Protein AF-A0A7V5K8A8-F1 (afdb_monomer_lite)

pLDDT: mean 80.04, std 12.39, range [48.81, 95.0]

Secondary structure (DSSP, 8-state):
---SSHHHHHHHHHHHHHHHH------PPPPTTTTTPPPPSSEEEEEEEEEEEEEEE-S-SB-TTSPBPPS--EEEEEEEEEEEE---TTPPPPPHHHHHS---SSHHHHHHHHHHHT-

Radius of gyration: 29.98 Å; chains: 1; bounding box: 49×56×92 Å

Foldseek 3Di:
DDDPPPVVVVVVVVVVCVVPVPPPPPDDDQDPPPGPDDDDPFDKDKDKDKDFDPVDFQDDQADPVGHGDDDDRTQIDIDIDIDGDDDDPPDDDDDVCCVVQVDDPDPVSSVRVVVVVVD

Sequence (119 aa):
MKNQGISIILIMPFLLIIIFGFQTNLKAQTPPLWGDLKPGNYAVGFKTIEKYDYSRTFRPQYGYFGEPIEGDNHRPIQICLWYPAKKSADASNLVLGEYIFPYPENADFYAYVTVLQQR

Structure (mmCIF, N/CA/C/O backbone):
data_AF-A0A7V5K8A8-F1
#
_entry.id   AF-A0A7V5K8A8-F1
#
loop_
_atom_site.group_PDB
_atom_site.id
_atom_site.type_symbol
_atom_site.label_atom_id
_atom_site.label_alt_id
_atom_site.label_comp_id
_atom_site.label_asym_id
_atom_site.label_entity_id
_atom_site.label_seq_id
_atom_site.pdbx_PDB_ins_code
_atom_site.Cartn_x
_atom_site.Cartn_y
_atom_site.Cartn_z
_atom_site.occupancy
_atom_site.B_iso_or_equiv
_atom_site.auth_seq_id
_atom_site.auth_comp_id
_atom_site.auth_asym_id
_atom_site.auth_atom_id
_atom_site.pdbx_PDB_model_num
ATOM 1 N N . MET A 1 1 ? -26.593 41.738 63.850 1.00 48.81 1 MET A N 1
ATOM 2 C CA . MET A 1 1 ? -26.608 41.687 62.369 1.00 48.81 1 MET A CA 1
ATOM 3 C C . MET A 1 1 ? -25.326 41.046 61.849 1.00 48.81 1 MET A C 1
ATOM 5 O O . MET A 1 1 ? -24.320 41.737 61.791 1.00 48.81 1 MET A O 1
ATOM 9 N N . LYS A 1 2 ? -25.349 39.765 61.458 1.00 50.59 2 LYS A N 1
ATOM 10 C CA . LYS A 1 2 ? -24.723 39.304 60.201 1.00 50.59 2 LYS A CA 1
ATOM 11 C C . LYS A 1 2 ? -25.012 37.820 59.972 1.00 50.59 2 LYS A C 1
ATOM 13 O O . LYS A 1 2 ? -24.476 36.954 60.653 1.00 50.59 2 LYS A O 1
ATOM 18 N N . ASN A 1 3 ? -25.883 37.573 58.998 1.00 55.22 3 ASN A N 1
ATOM 19 C CA . ASN A 1 3 ? -26.136 36.279 58.379 1.00 55.22 3 ASN A CA 1
ATOM 20 C C . ASN A 1 3 ? -24.836 35.714 57.794 1.00 55.22 3 ASN A C 1
ATOM 22 O O . ASN A 1 3 ? -24.394 36.173 56.746 1.00 55.22 3 ASN A O 1
ATOM 26 N N . GLN A 1 4 ? -24.250 34.710 58.446 1.00 60.97 4 GLN A N 1
ATOM 27 C CA . GLN A 1 4 ? -23.169 33.892 57.873 1.00 60.97 4 GLN A CA 1
ATOM 28 C C . GLN A 1 4 ? -23.697 32.563 57.284 1.00 60.97 4 GLN A C 1
ATOM 30 O O . GLN A 1 4 ? -22.941 31.808 56.688 1.00 60.97 4 GLN A O 1
ATOM 35 N N . GLY A 1 5 ? -25.003 32.281 57.403 1.00 54.22 5 GLY A N 1
ATOM 36 C CA . GLY A 1 5 ? -25.629 31.044 56.905 1.00 54.22 5 GLY A CA 1
ATOM 37 C C . GLY A 1 5 ? -26.200 31.108 55.481 1.00 54.22 5 GLY A C 1
ATOM 38 O O . GLY A 1 5 ? -26.583 30.078 54.941 1.00 54.22 5 GLY A O 1
ATOM 39 N N . ILE A 1 6 ? -26.265 32.293 54.857 1.00 54.28 6 ILE A N 1
ATOM 40 C CA . ILE A 1 6 ? -26.933 32.471 53.551 1.00 54.28 6 ILE A CA 1
ATOM 41 C C . ILE A 1 6 ? -25.983 32.214 52.365 1.00 54.28 6 ILE A C 1
ATOM 43 O O . ILE A 1 6 ? -26.441 31.784 51.311 1.00 54.28 6 ILE A O 1
ATOM 47 N N . SER A 1 7 ? -24.661 32.372 52.524 1.00 55.69 7 SER A N 1
ATOM 48 C CA . SER A 1 7 ? -23.725 32.192 51.400 1.00 55.69 7 SER A CA 1
ATOM 49 C C . SER A 1 7 ? -23.569 30.736 50.952 1.00 55.69 7 SER A C 1
ATOM 51 O O . SER A 1 7 ? -23.613 30.471 49.759 1.00 55.69 7 SER A O 1
ATOM 53 N N . ILE A 1 8 ? -23.434 29.763 51.858 1.00 56.25 8 ILE A N 1
ATOM 54 C CA . ILE A 1 8 ? -23.164 28.363 51.458 1.00 56.25 8 ILE A CA 1
ATOM 55 C C . ILE A 1 8 ? -24.377 27.722 50.761 1.00 56.25 8 ILE A C 1
ATOM 57 O O . ILE A 1 8 ? -24.212 26.995 49.782 1.00 56.25 8 ILE A O 1
ATOM 61 N N . ILE A 1 9 ? -25.593 28.047 51.212 1.00 59.41 9 ILE A N 1
ATOM 62 C CA . ILE A 1 9 ? -26.845 27.495 50.673 1.00 59.41 9 ILE A CA 1
ATOM 63 C C . ILE A 1 9 ? -27.165 28.068 49.280 1.00 59.41 9 ILE A C 1
ATOM 65 O O . ILE A 1 9 ? -27.774 27.372 48.474 1.00 59.41 9 ILE A O 1
ATOM 69 N N . LEU A 1 10 ? -26.710 29.287 48.954 1.00 58.47 10 LEU A N 1
ATOM 70 C CA . LEU A 1 10 ? -26.866 29.867 47.611 1.00 58.47 10 LEU A CA 1
ATOM 71 C C . LEU A 1 10 ? -25.789 29.393 46.618 1.00 58.47 10 LEU A C 1
ATOM 73 O O . LEU A 1 10 ? -26.055 29.310 45.421 1.00 58.47 10 LEU A O 1
ATOM 77 N N . ILE A 1 11 ? -24.581 29.074 47.100 1.00 62.69 11 ILE A N 1
ATOM 78 C CA . ILE A 1 11 ? -23.449 28.658 46.252 1.00 62.69 11 ILE A CA 1
ATOM 79 C C . ILE A 1 11 ? -23.564 27.176 45.851 1.00 62.69 11 ILE A C 1
ATOM 81 O O . ILE A 1 11 ? -23.276 26.825 44.707 1.00 62.69 11 ILE A O 1
ATOM 85 N N . MET A 1 12 ? -24.034 26.307 46.755 1.00 63.94 12 MET A N 1
ATOM 86 C CA . MET A 1 12 ? -24.227 24.865 46.510 1.00 63.94 12 MET A CA 1
ATOM 87 C C . MET A 1 12 ? -25.077 24.520 45.269 1.00 63.94 12 MET A C 1
ATOM 89 O O . MET A 1 12 ? -24.623 23.695 44.473 1.00 63.94 12 MET A O 1
ATOM 93 N N . PRO A 1 13 ? -26.264 25.118 45.040 1.00 66.62 13 PRO A N 1
ATOM 94 C CA . PRO A 1 13 ? -27.068 24.805 43.860 1.00 66.62 13 PRO A CA 1
ATOM 95 C C . PRO A 1 13 ? -26.417 25.307 42.565 1.00 66.62 13 PRO A C 1
ATOM 97 O O . PRO A 1 13 ? -26.525 24.643 41.539 1.00 66.62 13 PRO A O 1
ATOM 100 N N . PHE A 1 14 ? -25.678 26.422 42.606 1.00 64.81 14 PHE A N 1
ATOM 101 C CA . PHE A 1 14 ? -24.946 26.934 41.442 1.00 64.81 14 PHE A CA 1
ATOM 102 C C . PHE A 1 14 ? -23.796 25.995 41.042 1.00 64.81 14 PHE A C 1
ATOM 104 O O . PHE A 1 14 ? -23.593 25.711 39.864 1.00 64.81 14 PHE A O 1
ATOM 111 N N . LEU A 1 15 ? -23.099 25.434 42.035 1.00 66.81 15 LEU A N 1
ATOM 112 C CA . LEU A 1 15 ? -22.044 24.436 41.839 1.00 66.81 15 LEU A CA 1
ATOM 113 C C . LEU A 1 15 ? -22.603 23.111 41.291 1.00 66.81 15 LEU A C 1
ATOM 115 O O . LEU A 1 15 ? -22.014 22.519 40.389 1.00 66.81 15 LEU A O 1
ATOM 119 N N . LEU A 1 16 ? -23.777 22.685 41.766 1.00 65.94 16 LEU A N 1
ATOM 120 C CA . LEU A 1 16 ? -24.489 21.510 41.249 1.00 65.94 16 LEU A CA 1
ATOM 121 C C . LEU A 1 16 ? -24.944 21.684 39.792 1.00 65.94 16 LEU A C 1
ATOM 123 O O . LEU A 1 16 ? -24.817 20.745 39.011 1.00 65.94 16 LEU A O 1
ATOM 127 N N . ILE A 1 17 ? -25.408 22.875 39.402 1.00 70.44 17 ILE A N 1
ATOM 128 C CA . ILE A 1 17 ? -25.805 23.187 38.016 1.00 70.44 17 ILE A CA 1
ATOM 129 C C . ILE A 1 17 ? -24.597 23.192 37.072 1.00 70.44 17 ILE A C 1
ATOM 131 O O . ILE A 1 17 ? -24.720 22.747 35.937 1.00 70.44 17 ILE A O 1
ATOM 135 N N . ILE A 1 18 ? -23.417 23.625 37.524 1.00 68.94 18 ILE A N 1
ATOM 136 C CA . ILE A 1 18 ? -22.190 23.554 36.713 1.00 68.94 18 ILE A CA 1
ATOM 137 C C . ILE A 1 18 ? -21.751 22.094 36.510 1.00 68.94 18 ILE A C 1
ATOM 139 O O . ILE A 1 18 ? -21.348 21.725 35.409 1.00 68.94 18 ILE A O 1
ATOM 143 N N . ILE A 1 19 ? -21.881 21.249 37.539 1.00 67.62 19 ILE A N 1
ATOM 144 C CA . ILE A 1 19 ? -21.510 19.825 37.469 1.00 67.62 19 ILE A CA 1
ATOM 145 C C . ILE A 1 19 ? -22.516 19.019 36.626 1.00 67.62 19 ILE A C 1
ATOM 147 O O . ILE A 1 19 ? -22.108 18.157 35.851 1.00 67.62 19 ILE A O 1
ATOM 151 N N . PHE A 1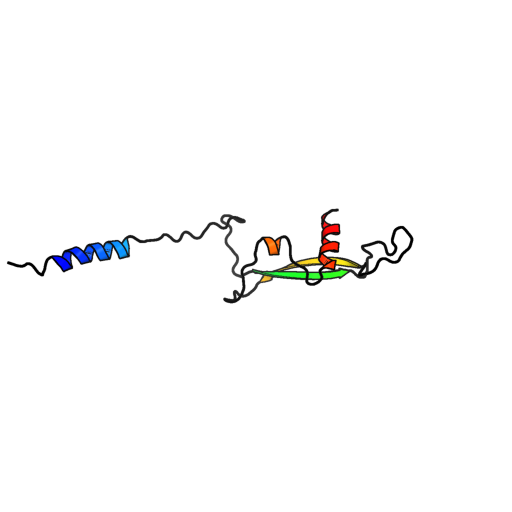 20 ? -23.820 19.296 36.736 1.00 64.19 20 PHE A N 1
ATOM 152 C CA . PHE A 1 20 ? -24.860 18.576 35.984 1.00 64.19 20 PHE A CA 1
ATOM 153 C C . PHE A 1 20 ? -25.188 19.182 34.611 1.00 64.19 20 PHE A C 1
ATOM 155 O O . PHE A 1 20 ? -25.713 18.475 33.754 1.00 64.19 20 PHE A O 1
ATOM 162 N N . GLY A 1 21 ? -24.895 20.464 34.379 1.00 60.12 21 GLY A N 1
ATOM 163 C CA . GLY A 1 21 ? -25.238 21.180 33.144 1.00 60.12 21 GLY A CA 1
ATOM 164 C C . GLY A 1 21 ? -24.345 20.847 31.947 1.00 60.12 21 GLY A C 1
ATOM 165 O O . GLY A 1 21 ? -24.741 21.075 30.807 1.00 60.12 21 GLY A O 1
ATOM 166 N N . PHE A 1 22 ? -23.173 20.252 32.179 1.00 58.62 22 PHE A N 1
ATOM 167 C CA . PHE A 1 22 ? -22.256 19.797 31.132 1.00 58.62 22 PHE A CA 1
ATOM 168 C C . PHE A 1 22 ? -22.415 18.296 30.851 1.00 58.62 22 PHE A C 1
ATOM 170 O O . PHE A 1 22 ? -21.460 17.525 30.905 1.00 58.62 22 PHE A O 1
ATOM 177 N N . GLN A 1 23 ? -23.628 17.857 30.511 1.00 60.78 23 GLN A N 1
ATOM 178 C CA . GLN A 1 23 ? -23.812 16.558 29.855 1.00 60.78 23 GLN A CA 1
ATOM 179 C C . GLN A 1 23 ? -23.419 16.714 28.379 1.00 60.78 23 GLN A C 1
ATOM 181 O O . GLN A 1 23 ? -24.256 16.980 27.512 1.00 60.78 23 GLN A O 1
ATOM 186 N N . THR A 1 24 ? -22.125 16.602 28.073 1.00 63.53 24 THR A N 1
ATOM 187 C CA . THR A 1 24 ? -21.678 16.489 26.684 1.00 63.53 24 THR A CA 1
ATOM 188 C C . THR A 1 24 ? -22.144 15.135 26.158 1.00 63.53 24 THR A C 1
ATOM 190 O O . THR A 1 24 ? -21.642 14.079 26.531 1.00 63.53 24 THR A O 1
ATOM 193 N N . ASN A 1 25 ? -23.150 15.147 25.284 1.00 60.78 25 ASN A N 1
ATOM 194 C CA . ASN A 1 25 ? -23.470 13.965 24.500 1.00 60.78 25 ASN A CA 1
ATOM 195 C C . ASN A 1 25 ? -22.276 13.716 23.572 1.00 60.78 25 ASN A C 1
ATOM 197 O O . ASN A 1 25 ? -22.166 14.351 22.522 1.00 60.78 25 ASN A O 1
ATOM 201 N N . LEU A 1 26 ? -21.370 12.815 23.962 1.00 61.03 26 LEU A N 1
ATOM 202 C CA . LEU A 1 26 ? -20.375 12.254 23.056 1.00 61.03 26 LEU A CA 1
ATOM 203 C C . LEU A 1 26 ? -21.121 11.443 21.992 1.00 61.03 26 LEU A C 1
ATOM 205 O O . LEU A 1 26 ? -21.295 10.231 22.110 1.00 61.03 26 LEU A O 1
ATOM 209 N N . LYS A 1 27 ? -21.599 12.112 20.941 1.00 60.59 27 LYS A N 1
ATOM 210 C CA . LYS A 1 27 ? -21.985 11.408 19.725 1.00 60.59 27 LYS A CA 1
ATOM 211 C C . LYS A 1 27 ? -20.704 10.898 19.081 1.00 60.59 27 LYS A C 1
ATOM 213 O O . LYS A 1 27 ? -19.862 11.688 18.659 1.00 60.59 27 LYS A O 1
ATOM 218 N N . ALA A 1 28 ? -20.558 9.576 19.031 1.00 64.00 28 ALA A N 1
ATOM 219 C CA . ALA A 1 28 ? -19.576 8.944 18.166 1.00 64.00 28 ALA A CA 1
ATOM 220 C C . ALA A 1 28 ? -19.762 9.505 16.748 1.00 64.00 28 ALA A C 1
ATOM 222 O O . ALA A 1 28 ? -20.884 9.540 16.240 1.00 64.00 28 ALA A O 1
ATOM 223 N N . GLN A 1 29 ? -18.687 10.015 16.147 1.00 66.69 29 GLN A N 1
ATOM 224 C CA . GLN A 1 29 ? -18.740 10.555 14.792 1.00 66.69 29 GLN A CA 1
ATOM 225 C C . GLN A 1 29 ? -19.157 9.437 13.838 1.00 66.69 29 GLN A C 1
ATOM 227 O O . GLN A 1 29 ? -18.538 8.371 13.840 1.00 66.69 29 GLN A O 1
ATOM 232 N N . THR A 1 30 ? -20.191 9.676 13.028 1.00 68.12 30 THR A N 1
ATOM 233 C CA . THR A 1 30 ? -20.512 8.788 11.911 1.00 68.12 30 THR A CA 1
ATOM 234 C C . THR A 1 30 ? -19.303 8.787 10.988 1.00 68.12 30 THR A C 1
ATOM 236 O O . THR A 1 30 ? -18.908 9.857 10.511 1.00 68.12 30 THR A O 1
ATOM 239 N N . PRO A 1 31 ? -18.651 7.639 10.776 1.00 70.94 31 PRO A N 1
ATOM 240 C CA . PRO A 1 31 ? -17.416 7.657 10.035 1.00 70.94 31 PRO A CA 1
ATOM 241 C C . PRO A 1 31 ? -17.695 7.986 8.557 1.00 70.94 31 PRO A C 1
ATOM 243 O O . PRO A 1 31 ? -18.563 7.367 7.935 1.00 70.94 31 PRO A O 1
ATOM 246 N N . PRO A 1 32 ? -16.959 8.947 7.971 1.00 75.12 32 PRO A N 1
ATOM 247 C CA . PRO A 1 32 ? -17.350 9.602 6.721 1.00 75.12 32 PRO A CA 1
ATOM 248 C C . PRO A 1 32 ? -17.346 8.674 5.500 1.00 75.12 32 PRO A C 1
ATOM 250 O O . PRO A 1 32 ? -18.006 8.972 4.512 1.00 75.12 32 PRO A O 1
ATOM 253 N N . LEU A 1 33 ? -16.612 7.556 5.556 1.00 78.75 33 LEU A N 1
ATOM 254 C CA . LEU A 1 33 ? -16.399 6.673 4.405 1.00 78.75 33 LEU A CA 1
ATOM 255 C C . LEU A 1 33 ? -17.431 5.542 4.267 1.00 78.75 33 LEU A C 1
ATOM 257 O O . LEU A 1 33 ? -17.594 4.992 3.184 1.00 78.75 33 LEU A O 1
ATOM 261 N N . TRP A 1 34 ? -18.079 5.149 5.364 1.00 82.31 34 TRP A N 1
ATOM 262 C CA . TRP A 1 34 ? -18.835 3.888 5.451 1.00 82.31 34 TRP A CA 1
ATOM 263 C C . TRP A 1 34 ? -20.159 3.995 6.226 1.00 82.31 34 TRP A C 1
ATOM 265 O O . TRP A 1 34 ? -20.825 2.986 6.451 1.00 82.31 34 TRP A O 1
ATOM 275 N N . GLY A 1 35 ? -20.591 5.215 6.570 1.00 84.88 35 GLY A N 1
ATOM 276 C CA . GLY A 1 35 ? -21.935 5.484 7.090 1.00 84.88 35 GLY A CA 1
ATOM 277 C C . GLY A 1 35 ? -22.251 4.704 8.367 1.00 84.88 35 GLY A C 1
ATOM 278 O O . GLY A 1 35 ? -21.479 4.738 9.324 1.00 84.88 35 GLY A O 1
ATOM 279 N N . ASP A 1 36 ? -23.376 3.987 8.363 1.00 87.88 36 ASP A N 1
ATOM 280 C CA . ASP A 1 36 ? -23.879 3.220 9.513 1.00 87.88 36 ASP A CA 1
ATOM 281 C C . ASP A 1 36 ? -23.303 1.795 9.612 1.00 87.88 36 ASP A C 1
ATOM 283 O O . ASP A 1 36 ? -23.757 0.983 10.429 1.00 87.88 36 ASP A O 1
ATOM 287 N N . LEU A 1 37 ? -22.312 1.453 8.779 1.00 86.88 37 LEU A N 1
ATOM 288 C CA . LEU A 1 37 ? -21.657 0.152 8.853 1.00 86.88 37 LEU A CA 1
ATOM 289 C C . LEU A 1 37 ? -20.970 -0.024 10.211 1.00 86.88 37 LEU A C 1
ATOM 291 O O . LEU A 1 37 ? -20.189 0.811 10.669 1.00 86.88 37 LEU A O 1
ATOM 295 N N . LYS A 1 38 ? -21.252 -1.159 10.855 1.00 86.50 38 LYS A N 1
ATOM 296 C CA . LYS A 1 38 ? -20.623 -1.528 12.124 1.00 86.50 38 LYS A CA 1
ATOM 297 C C . LYS A 1 38 ? -19.245 -2.136 11.846 1.00 86.50 38 LYS A C 1
ATOM 299 O O . LYS A 1 38 ? -19.166 -3.070 11.045 1.00 86.50 38 LYS A O 1
ATOM 304 N N . PRO A 1 39 ? -18.170 -1.659 12.496 1.00 86.00 39 PRO A N 1
ATOM 305 C CA . PRO A 1 39 ? -16.855 -2.265 12.343 1.00 86.00 39 PRO A CA 1
ATOM 306 C C . PRO A 1 39 ? -16.860 -3.701 12.878 1.00 86.00 39 PRO A C 1
ATOM 308 O O . PRO A 1 39 ? -17.579 -4.025 13.825 1.00 86.00 39 PRO A O 1
ATOM 311 N N . GLY A 1 40 ? -16.041 -4.560 12.271 1.00 88.38 40 GLY A N 1
ATOM 312 C CA . GLY A 1 40 ? -15.839 -5.927 12.745 1.00 88.38 40 GLY A CA 1
ATOM 313 C C . GLY A 1 40 ? -15.098 -5.994 14.086 1.00 88.38 40 GLY A C 1
ATOM 314 O O . GLY A 1 40 ? -14.577 -5.002 14.591 1.00 88.38 40 GLY A O 1
ATOM 315 N N . ASN A 1 41 ? -15.006 -7.203 14.645 1.00 90.75 41 ASN A N 1
ATOM 316 C CA . ASN A 1 41 ? -14.424 -7.440 15.976 1.00 90.75 41 ASN A CA 1
ATOM 317 C C . ASN A 1 41 ? -12.899 -7.251 16.046 1.00 90.75 41 ASN A C 1
ATOM 319 O O . ASN A 1 41 ? -12.342 -7.161 17.139 1.00 90.75 41 ASN A O 1
ATOM 323 N N . TYR A 1 42 ? -12.215 -7.223 14.902 1.00 90.75 42 TYR A N 1
ATOM 324 C CA . TYR A 1 42 ? -10.764 -7.094 14.827 1.00 90.75 42 TYR A CA 1
ATOM 325 C C . TYR A 1 42 ? -10.379 -5.702 14.342 1.00 90.75 42 TYR A C 1
ATOM 327 O O . TYR A 1 42 ? -10.968 -5.180 13.396 1.00 90.75 42 TYR A O 1
ATOM 335 N N . ALA A 1 43 ? -9.347 -5.122 14.955 1.00 90.50 43 ALA A N 1
ATOM 336 C CA . ALA A 1 43 ? -8.674 -3.987 14.344 1.00 90.50 43 ALA A CA 1
ATOM 337 C C . ALA A 1 43 ? -7.930 -4.447 13.083 1.00 90.50 43 ALA A C 1
ATOM 339 O O . ALA A 1 43 ? -7.553 -5.615 12.961 1.00 90.50 43 ALA A O 1
ATOM 340 N N . VAL A 1 44 ? -7.738 -3.528 12.141 1.00 91.62 44 VAL A N 1
ATOM 341 C CA . VAL A 1 44 ? -7.140 -3.820 10.838 1.00 91.62 44 VAL A CA 1
ATOM 342 C C . VAL A 1 44 ? -5.777 -3.151 10.763 1.00 91.62 44 VAL A C 1
ATOM 344 O O . VAL A 1 44 ? -5.671 -1.936 10.916 1.00 91.62 44 VAL A O 1
ATOM 347 N N . GLY A 1 45 ? -4.744 -3.956 10.542 1.00 92.44 45 GLY A N 1
ATOM 348 C CA . GLY A 1 45 ? -3.425 -3.490 10.144 1.00 92.44 45 GLY A CA 1
ATOM 349 C C . GLY A 1 45 ? -3.348 -3.361 8.628 1.00 92.44 45 GLY A C 1
ATOM 350 O O . GLY A 1 45 ? -4.038 -4.074 7.896 1.00 92.44 45 GLY A O 1
ATOM 351 N N . PHE A 1 46 ? -2.486 -2.464 8.165 1.00 91.81 46 PHE A N 1
ATOM 352 C CA . PHE A 1 46 ? -2.191 -2.264 6.754 1.00 91.81 46 PHE A CA 1
ATOM 353 C C . PHE A 1 46 ? -0.687 -2.393 6.533 1.00 91.81 46 PHE A C 1
ATOM 355 O O . PHE A 1 46 ? 0.102 -1.907 7.343 1.00 91.81 46 PHE A O 1
ATOM 362 N N . LYS A 1 47 ? -0.289 -3.070 5.458 1.00 90.62 47 LYS A N 1
ATOM 363 C CA . LYS A 1 47 ? 1.092 -3.055 4.971 1.00 90.62 47 LYS A CA 1
ATOM 364 C C . LYS A 1 47 ? 1.121 -3.162 3.458 1.00 90.62 47 LYS A C 1
ATOM 366 O O . LYS A 1 47 ? 0.283 -3.841 2.864 1.00 90.62 47 LYS A O 1
ATOM 371 N N . THR A 1 48 ? 2.134 -2.566 2.855 1.00 91.94 48 THR A N 1
ATOM 372 C CA . THR A 1 48 ? 2.486 -2.800 1.461 1.00 91.94 48 THR A CA 1
ATOM 373 C C . THR A 1 48 ? 3.635 -3.794 1.363 1.00 91.94 48 THR A C 1
ATOM 375 O O . THR A 1 48 ? 4.455 -3.925 2.271 1.00 91.94 48 THR A O 1
ATOM 378 N N . ILE A 1 49 ? 3.636 -4.585 0.293 1.00 92.38 49 ILE A N 1
ATOM 379 C CA . ILE A 1 49 ? 4.716 -5.514 -0.036 1.00 92.38 49 ILE A CA 1
ATOM 380 C C . ILE A 1 49 ? 5.094 -5.281 -1.489 1.00 92.38 49 ILE A C 1
ATOM 382 O O . ILE A 1 49 ? 4.235 -5.284 -2.372 1.00 92.38 49 ILE A O 1
ATOM 386 N N . GLU A 1 50 ? 6.389 -5.135 -1.715 1.00 92.06 50 GLU A N 1
ATOM 387 C CA . GLU A 1 50 ? 6.983 -4.991 -3.036 1.00 92.06 50 GLU A CA 1
ATOM 388 C C . GLU A 1 50 ? 7.540 -6.330 -3.484 1.00 92.06 50 GLU A C 1
ATOM 390 O O . GLU A 1 50 ? 8.286 -7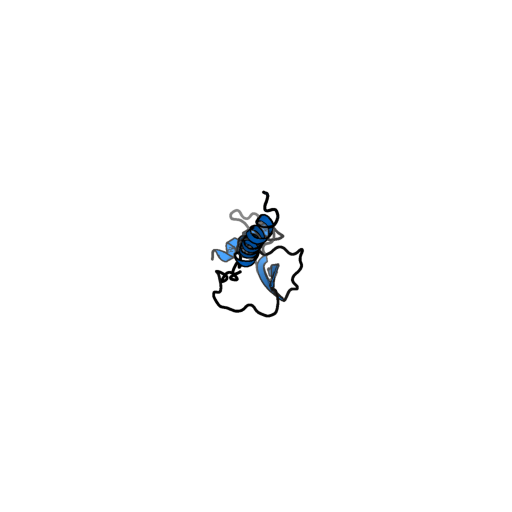.002 -2.759 1.00 92.06 50 GLU A O 1
ATOM 395 N N . LYS A 1 51 ? 7.143 -6.751 -4.680 1.00 92.69 51 LYS A N 1
ATOM 396 C CA . LYS A 1 51 ? 7.668 -7.948 -5.327 1.00 92.69 51 LYS A CA 1
ATOM 397 C C . LYS A 1 51 ? 7.937 -7.681 -6.791 1.00 92.69 51 LYS A C 1
ATOM 399 O O . LYS A 1 51 ? 7.326 -6.809 -7.401 1.00 92.69 51 LYS A O 1
ATOM 404 N N . TYR A 1 52 ? 8.819 -8.497 -7.342 1.00 92.00 52 TYR A N 1
ATOM 405 C CA . TYR A 1 52 ? 9.075 -8.565 -8.765 1.00 92.00 52 TYR A CA 1
ATOM 406 C C . TYR A 1 52 ? 8.663 -9.939 -9.271 1.00 92.00 52 TYR A C 1
ATOM 408 O O . TYR A 1 52 ? 8.943 -10.964 -8.644 1.00 92.00 52 TYR A O 1
ATOM 416 N N . ASP A 1 53 ? 7.975 -9.951 -10.402 1.00 93.25 53 ASP A N 1
ATOM 417 C CA . ASP A 1 53 ? 7.772 -11.159 -11.180 1.00 93.25 53 ASP A CA 1
ATOM 418 C C . ASP A 1 53 ? 8.912 -11.301 -12.184 1.00 93.25 53 ASP A C 1
ATOM 420 O O . ASP A 1 53 ? 8.913 -10.690 -13.256 1.00 93.25 53 ASP A O 1
ATOM 424 N N . TYR A 1 54 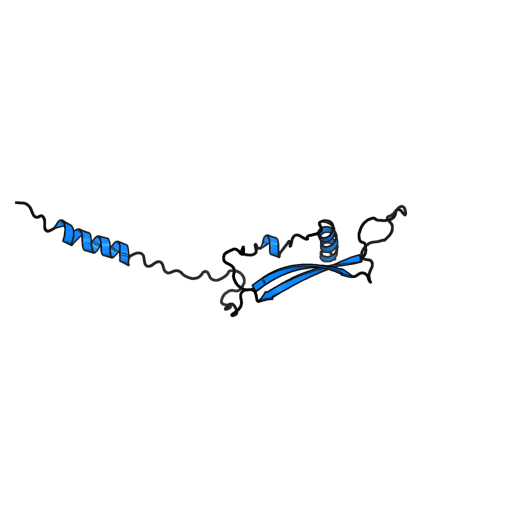? 9.872 -12.142 -11.808 1.00 91.94 54 TYR A N 1
ATOM 425 C CA . TYR A 1 54 ? 11.083 -12.401 -12.576 1.00 91.94 54 TYR A CA 1
ATOM 426 C C . TYR A 1 54 ? 10.841 -13.153 -13.892 1.00 91.94 54 TYR A C 1
ATOM 428 O O . TYR A 1 54 ? 11.743 -13.246 -14.717 1.00 91.94 54 TYR A O 1
ATOM 436 N N . SER A 1 55 ? 9.634 -13.678 -14.127 1.00 92.88 55 SER A N 1
ATOM 437 C CA . SER A 1 55 ? 9.311 -14.372 -15.382 1.00 92.88 55 SER A CA 1
ATOM 438 C C . SER A 1 55 ? 8.971 -13.423 -16.535 1.00 92.88 55 SER A C 1
ATOM 440 O O . SER A 1 55 ? 8.878 -13.860 -17.683 1.00 92.88 55 SER A O 1
ATOM 442 N N . ARG A 1 56 ? 8.759 -12.128 -16.253 1.00 89.06 56 ARG A N 1
ATOM 443 C CA . ARG A 1 56 ? 8.296 -11.148 -17.242 1.00 89.06 56 ARG A CA 1
ATOM 444 C C . ARG A 1 56 ? 9.133 -9.883 -17.228 1.00 89.06 56 ARG A C 1
ATOM 446 O O . ARG A 1 56 ? 9.255 -9.210 -16.208 1.00 89.06 56 ARG A O 1
ATOM 453 N N . THR A 1 57 ? 9.578 -9.498 -18.414 1.00 87.75 57 THR A N 1
ATOM 454 C CA . THR A 1 57 ? 10.158 -8.185 -18.671 1.00 87.75 57 THR A CA 1
ATOM 455 C C . THR A 1 57 ? 9.058 -7.119 -18.709 1.00 87.75 57 THR A C 1
ATOM 457 O O . THR A 1 57 ? 8.006 -7.305 -19.325 1.00 87.75 57 THR A O 1
ATOM 460 N N . PHE A 1 58 ? 9.287 -5.994 -18.039 1.00 87.06 58 PHE A N 1
ATOM 461 C CA . PHE A 1 58 ? 8.357 -4.871 -17.926 1.00 87.06 58 PHE A CA 1
ATOM 462 C C . PHE A 1 58 ? 8.759 -3.664 -18.773 1.00 87.06 58 PHE A C 1
ATOM 464 O O . PHE A 1 58 ? 7.888 -2.997 -19.337 1.00 87.06 58 PHE A O 1
ATOM 471 N N . ARG A 1 59 ? 10.066 -3.412 -18.895 1.00 85.75 59 ARG A N 1
ATOM 472 C CA . ARG A 1 59 ? 10.645 -2.329 -19.702 1.00 85.75 59 ARG A CA 1
ATOM 473 C C . ARG A 1 59 ? 11.544 -2.902 -20.801 1.00 85.75 59 ARG A C 1
ATOM 475 O O . ARG A 1 59 ? 12.098 -3.980 -20.604 1.00 85.75 59 ARG A O 1
ATOM 482 N N . PRO A 1 60 ? 11.718 -2.207 -21.938 1.00 84.62 60 PRO A N 1
ATOM 483 C CA . PRO A 1 60 ? 12.706 -2.596 -22.940 1.00 84.62 60 PRO A CA 1
ATOM 484 C C . PRO A 1 60 ? 14.093 -2.801 -22.315 1.00 84.62 60 PRO A C 1
ATOM 486 O O . PRO A 1 60 ? 14.463 -2.100 -21.377 1.00 84.62 60 PRO A O 1
ATOM 489 N N . GLN A 1 61 ? 14.856 -3.764 -22.835 1.00 85.19 61 GLN A N 1
ATOM 490 C CA . GLN A 1 61 ? 16.227 -4.029 -22.381 1.00 85.19 61 GLN A CA 1
ATOM 491 C C . GLN A 1 61 ? 17.231 -3.010 -22.940 1.00 85.19 61 GLN A C 1
ATOM 493 O O . GLN A 1 61 ? 18.279 -2.782 -22.341 1.00 85.19 61 GLN A O 1
ATOM 498 N N . TYR A 1 62 ? 16.891 -2.388 -24.069 1.00 89.62 62 TYR A N 1
ATOM 499 C CA . TYR A 1 62 ? 17.719 -1.412 -24.762 1.00 89.62 62 TYR A CA 1
ATOM 500 C C . TYR A 1 62 ? 16.927 -0.133 -25.027 1.00 89.62 62 TYR A C 1
ATOM 502 O O . TYR A 1 62 ? 15.720 -0.182 -25.286 1.00 89.62 62 TYR A O 1
ATOM 510 N N . GLY A 1 63 ? 17.618 0.999 -24.945 1.00 86.38 63 GLY A N 1
ATOM 511 C CA . GLY A 1 63 ? 17.113 2.310 -25.313 1.00 86.38 63 GLY A CA 1
ATOM 512 C C . GLY A 1 63 ? 17.063 2.507 -26.826 1.00 86.38 63 GLY A C 1
ATOM 513 O O . GLY A 1 63 ? 17.349 1.603 -27.615 1.00 86.38 63 GLY A O 1
ATOM 514 N N . TYR A 1 64 ? 16.673 3.710 -27.240 1.00 88.31 64 TYR A N 1
ATOM 515 C CA . TYR A 1 64 ? 16.447 4.021 -28.651 1.00 88.31 64 TYR A CA 1
ATOM 516 C C . TYR A 1 64 ? 17.731 3.930 -29.492 1.00 88.31 64 TYR A C 1
ATOM 518 O O . TYR A 1 64 ? 17.661 3.508 -30.646 1.00 88.31 64 TYR A O 1
ATOM 526 N N . PHE A 1 65 ? 18.895 4.273 -28.926 1.00 93.69 65 PHE A N 1
ATOM 527 C CA . PHE A 1 65 ? 20.182 4.189 -29.629 1.00 93.69 65 PHE A CA 1
ATOM 528 C C . PHE A 1 65 ? 20.925 2.861 -29.379 1.00 93.69 65 PHE A C 1
ATOM 530 O O . PHE A 1 65 ? 22.067 2.705 -29.810 1.00 93.69 65 PHE A O 1
ATOM 537 N N . GLY A 1 66 ? 20.266 1.874 -28.755 1.00 91.56 66 GLY A N 1
ATOM 538 C CA . GLY A 1 66 ? 20.815 0.536 -28.509 1.00 91.56 66 GLY A CA 1
ATOM 539 C C . GLY A 1 66 ? 21.620 0.393 -27.213 1.00 91.56 66 GLY A C 1
ATOM 540 O O . GLY A 1 66 ? 22.166 -0.677 -26.949 1.00 91.56 66 GLY A O 1
ATOM 541 N N . GLU A 1 67 ? 21.690 1.431 -26.387 1.00 92.62 67 GLU A N 1
ATOM 542 C CA . GLU A 1 67 ? 22.281 1.390 -25.050 1.00 92.62 67 GLU A CA 1
ATOM 543 C C . GLU A 1 67 ? 21.471 0.483 -24.103 1.00 92.62 67 GLU A C 1
ATOM 545 O O . GLU A 1 67 ? 20.240 0.534 -24.124 1.00 92.62 67 GLU A O 1
ATOM 550 N N . PRO A 1 68 ? 22.108 -0.357 -23.265 1.00 88.88 68 PRO A N 1
ATOM 551 C CA . PRO A 1 68 ? 21.396 -1.115 -22.239 1.00 88.88 68 PRO A CA 1
ATOM 552 C C . PRO A 1 68 ? 20.692 -0.178 -21.252 1.00 88.88 68 PRO A C 1
ATOM 554 O O . PRO A 1 68 ? 21.288 0.785 -20.771 1.00 88.88 68 PRO A O 1
ATOM 557 N N . ILE A 1 69 ? 19.436 -0.473 -20.920 1.00 84.94 69 ILE A N 1
ATOM 558 C CA . ILE A 1 69 ? 18.719 0.240 -19.858 1.00 84.94 69 ILE A CA 1
ATOM 559 C C . ILE A 1 69 ? 19.102 -0.382 -18.513 1.00 84.94 69 ILE A C 1
ATOM 561 O O . ILE A 1 69 ? 18.912 -1.580 -18.305 1.00 84.94 69 ILE A O 1
ATOM 565 N N . GLU A 1 70 ? 19.625 0.436 -17.598 1.00 81.69 70 GLU A N 1
ATOM 566 C CA . GLU A 1 70 ? 20.004 -0.007 -16.255 1.00 81.69 70 GLU A CA 1
ATOM 567 C C . GLU A 1 70 ? 18.799 -0.156 -15.300 1.00 81.69 70 GLU A C 1
ATOM 569 O O . GLU A 1 70 ? 17.698 0.378 -15.508 1.00 81.69 70 GLU A O 1
ATOM 574 N N . GLY A 1 71 ? 19.032 -0.902 -14.217 1.00 79.25 71 GLY A N 1
ATOM 575 C CA . GLY A 1 71 ? 18.059 -1.178 -13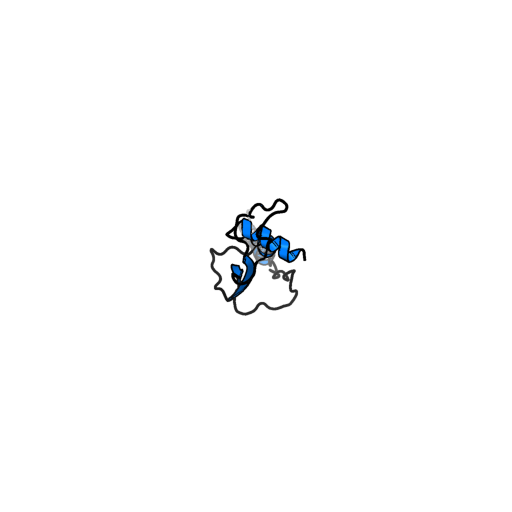.162 1.00 79.25 71 GLY A CA 1
ATOM 576 C C . GLY A 1 71 ? 17.236 -2.448 -13.389 1.00 79.25 71 GLY A C 1
ATOM 577 O O . GLY A 1 71 ? 17.370 -3.143 -14.395 1.00 79.25 71 GLY A O 1
ATOM 578 N N . ASP A 1 72 ? 16.369 -2.760 -12.424 1.00 81.38 72 ASP A N 1
ATOM 579 C CA . ASP A 1 72 ? 15.492 -3.926 -12.513 1.00 81.38 72 ASP A CA 1
ATOM 580 C C . ASP A 1 72 ? 14.475 -3.742 -13.660 1.00 81.38 72 ASP A C 1
ATOM 582 O O . ASP A 1 72 ? 13.785 -2.718 -13.761 1.00 81.38 72 ASP A O 1
ATOM 586 N N . ASN A 1 73 ? 14.424 -4.709 -14.575 1.00 86.12 73 ASN A N 1
ATOM 587 C CA . ASN A 1 73 ? 13.506 -4.725 -15.712 1.00 86.12 73 ASN A CA 1
ATOM 588 C C . ASN A 1 73 ? 12.373 -5.745 -15.537 1.00 86.12 73 ASN A C 1
ATOM 590 O O . ASN A 1 73 ? 11.547 -5.880 -16.445 1.00 86.12 73 ASN A O 1
ATOM 594 N N . HIS A 1 74 ? 12.321 -6.452 -14.409 1.00 90.56 74 HIS A N 1
ATOM 595 C CA . HIS A 1 74 ? 11.262 -7.400 -14.104 1.00 90.56 74 HIS A CA 1
ATOM 596 C C . HIS A 1 74 ? 9.981 -6.662 -13.713 1.00 90.56 74 HIS A C 1
ATOM 598 O O . HIS A 1 74 ? 9.988 -5.487 -13.332 1.00 90.56 74 HIS A O 1
ATOM 604 N N . ARG A 1 75 ? 8.837 -7.336 -13.833 1.00 91.00 75 ARG A N 1
ATOM 605 C CA . ARG A 1 75 ? 7.546 -6.684 -13.607 1.00 91.00 75 ARG A CA 1
ATOM 606 C C . ARG A 1 75 ? 7.299 -6.405 -12.124 1.00 91.00 75 ARG A C 1
ATOM 608 O O . ARG A 1 75 ? 7.207 -7.368 -11.362 1.00 91.00 75 ARG A O 1
ATOM 615 N N . PRO A 1 76 ? 7.129 -5.133 -11.712 1.00 91.81 76 PRO A N 1
ATOM 616 C CA . PRO A 1 76 ? 6.823 -4.813 -10.325 1.00 91.81 76 PRO A CA 1
ATOM 617 C C . PRO A 1 76 ? 5.393 -5.249 -9.984 1.00 91.81 76 PRO A C 1
ATOM 619 O O . PRO A 1 76 ? 4.477 -5.184 -10.812 1.00 91.81 76 PRO A O 1
ATOM 622 N N . ILE A 1 77 ? 5.200 -5.682 -8.745 1.00 91.31 77 ILE A N 1
ATOM 623 C CA . ILE A 1 77 ? 3.915 -6.069 -8.170 1.00 91.31 77 ILE A CA 1
ATOM 624 C C . ILE A 1 77 ? 3.825 -5.450 -6.782 1.00 91.31 77 ILE A C 1
ATOM 626 O O . ILE A 1 77 ? 4.547 -5.850 -5.867 1.00 91.31 77 ILE A O 1
ATOM 630 N N . GLN A 1 78 ? 2.927 -4.478 -6.630 1.00 91.38 78 GLN A N 1
ATOM 631 C CA . GLN A 1 78 ? 2.595 -3.908 -5.332 1.00 91.38 78 GLN A CA 1
ATOM 632 C C . GLN A 1 78 ? 1.419 -4.665 -4.730 1.00 91.38 78 GLN A C 1
ATOM 634 O O . GLN A 1 78 ? 0.363 -4.788 -5.351 1.00 91.38 78 GLN A O 1
ATOM 639 N N . ILE A 1 79 ? 1.599 -5.165 -3.513 1.00 92.25 79 ILE A N 1
ATOM 640 C CA . ILE A 1 79 ? 0.565 -5.888 -2.780 1.00 92.25 79 ILE A CA 1
ATOM 641 C C . ILE A 1 79 ? 0.163 -5.041 -1.580 1.00 92.25 79 ILE A C 1
ATOM 643 O O . ILE A 1 79 ? 0.963 -4.829 -0.671 1.00 92.25 79 ILE A O 1
ATOM 647 N N . CYS A 1 80 ? -1.087 -4.591 -1.562 1.00 93.19 80 CYS A N 1
ATOM 648 C CA . CYS A 1 80 ? -1.701 -3.953 -0.403 1.00 93.19 80 CYS A CA 1
ATOM 649 C C . CYS A 1 80 ? -2.378 -5.032 0.446 1.00 93.19 80 CYS A C 1
ATOM 651 O O . CYS A 1 80 ? -3.282 -5.721 -0.029 1.00 93.19 80 CYS A O 1
ATOM 653 N N . LEU A 1 81 ? -1.920 -5.214 1.685 1.00 94.44 81 LEU A N 1
ATOM 654 C CA . LEU A 1 81 ? -2.426 -6.243 2.588 1.00 94.44 81 LEU A CA 1
ATOM 655 C C . LEU A 1 81 ? -3.122 -5.609 3.791 1.00 94.44 81 LEU A C 1
ATOM 657 O O . LEU A 1 81 ? -2.492 -4.936 4.608 1.00 94.44 81 LEU A O 1
ATOM 661 N N . TRP A 1 82 ? -4.408 -5.918 3.930 1.00 94.62 82 TRP A N 1
ATOM 662 C CA . TRP A 1 82 ? -5.195 -5.666 5.132 1.00 94.62 82 TRP A CA 1
ATOM 663 C C . TRP A 1 82 ? -5.302 -6.960 5.927 1.00 94.62 82 TRP A C 1
ATOM 665 O O . TRP A 1 82 ? -5.679 -7.997 5.380 1.00 94.62 82 TRP A O 1
ATOM 675 N N . TYR A 1 83 ? -4.958 -6.918 7.210 1.00 94.81 83 TYR A N 1
ATOM 676 C CA . TYR A 1 83 ? -4.926 -8.113 8.052 1.00 94.81 83 TYR A CA 1
ATOM 677 C C . TYR A 1 83 ? -5.428 -7.809 9.470 1.00 94.81 83 TYR A C 1
ATOM 679 O O . TYR A 1 83 ? -5.282 -6.677 9.937 1.00 94.81 83 TYR A O 1
ATOM 687 N N . PRO A 1 84 ? -6.018 -8.790 10.183 1.00 95.00 84 PRO A N 1
ATOM 688 C CA . PRO A 1 84 ? -6.363 -8.625 11.590 1.00 95.00 84 PRO A CA 1
ATOM 689 C C . PRO A 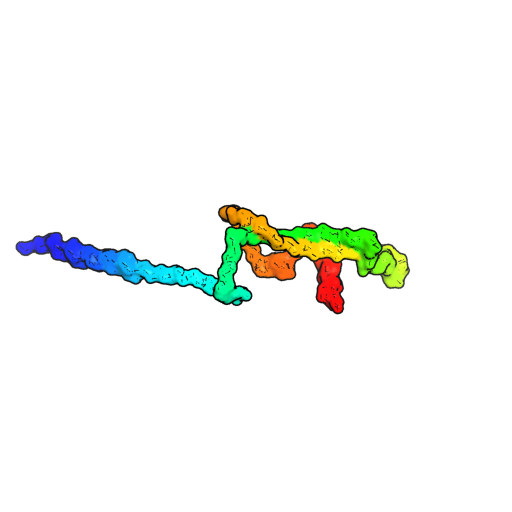1 84 ? -5.121 -8.275 12.411 1.00 95.00 84 PRO A C 1
ATOM 691 O O . PRO A 1 84 ? -4.129 -9.004 12.399 1.00 95.00 84 PRO A O 1
ATOM 694 N N . ALA A 1 85 ? -5.186 -7.172 13.144 1.00 91.88 85 ALA A N 1
ATOM 695 C CA . ALA A 1 85 ? -4.104 -6.682 13.981 1.00 91.88 85 ALA A CA 1
ATOM 696 C C . ALA A 1 85 ? -4.607 -6.386 15.396 1.00 91.88 85 ALA A C 1
ATOM 698 O O . ALA A 1 85 ? -5.794 -6.155 15.638 1.00 91.88 85 ALA A O 1
ATOM 699 N N . LYS A 1 86 ? -3.684 -6.387 16.359 1.00 89.62 86 LYS A N 1
ATOM 700 C CA . LYS A 1 86 ? -3.961 -5.903 17.714 1.00 89.62 86 LYS A CA 1
ATOM 701 C C . LYS A 1 86 ? -3.783 -4.387 17.727 1.00 89.62 86 LYS A C 1
ATOM 703 O O . LYS A 1 86 ? -2.807 -3.888 17.173 1.00 89.62 86 LYS A O 1
ATOM 708 N N . LYS A 1 87 ? -4.690 -3.657 18.383 1.00 83.31 87 LYS A N 1
ATOM 709 C CA . LYS A 1 87 ? -4.450 -2.237 18.673 1.00 83.31 87 LYS A CA 1
ATOM 710 C C . LYS A 1 87 ? -3.248 -2.126 19.609 1.00 83.31 87 LYS A C 1
ATOM 712 O O . LYS A 1 87 ? -3.241 -2.769 20.657 1.00 83.31 87 LYS A O 1
ATOM 717 N N . SER A 1 88 ? -2.268 -1.317 19.228 1.00 81.81 88 SER A N 1
ATOM 718 C CA . SER A 1 88 ? -1.188 -0.877 20.109 1.00 81.81 88 SER A CA 1
ATOM 719 C C . SER A 1 88 ? -1.405 0.593 20.444 1.00 81.81 88 SER A C 1
ATOM 721 O O . SER A 1 88 ? -1.847 1.347 19.579 1.00 81.81 88 SER A O 1
ATOM 723 N N . ALA A 1 89 ? -1.101 0.995 21.678 1.00 79.50 89 ALA A N 1
ATOM 724 C CA . ALA A 1 89 ? -1.119 2.406 22.066 1.00 79.50 89 ALA A CA 1
ATOM 725 C C . ALA A 1 89 ? -0.069 3.222 21.289 1.00 79.50 89 ALA A C 1
ATOM 727 O O . ALA A 1 89 ? -0.283 4.402 21.034 1.00 79.50 89 ALA A O 1
ATOM 728 N N . ASP A 1 90 ? 1.009 2.564 20.857 1.00 82.81 90 ASP A N 1
ATOM 729 C CA . ASP A 1 90 ? 2.121 3.182 20.130 1.00 82.81 90 ASP A CA 1
ATOM 730 C C . ASP A 1 90 ? 1.929 3.157 18.603 1.00 82.81 90 ASP A C 1
ATOM 732 O O . ASP A 1 90 ? 2.755 3.684 17.860 1.00 82.81 90 ASP A O 1
ATOM 736 N N . ALA A 1 91 ? 0.865 2.515 18.102 1.00 80.69 91 ALA A N 1
ATOM 737 C CA . ALA A 1 91 ? 0.609 2.447 16.667 1.00 80.69 91 ALA A CA 1
ATOM 738 C C . ALA A 1 91 ? -0.081 3.726 16.182 1.00 80.69 91 ALA A C 1
ATOM 740 O O . ALA A 1 91 ? -1.172 4.069 16.641 1.00 80.69 91 ALA A O 1
ATOM 741 N N . SER A 1 92 ? 0.532 4.398 15.205 1.00 84.75 92 SER A N 1
ATOM 742 C CA . SER A 1 92 ? -0.115 5.506 14.505 1.00 84.75 92 SER A CA 1
ATOM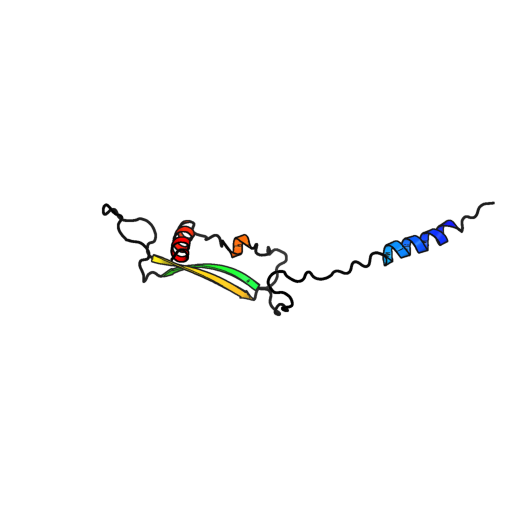 743 C C . SER A 1 92 ? -1.304 5.006 13.684 1.00 84.75 92 SER A C 1
ATOM 745 O O . SER A 1 92 ? -1.266 3.923 13.096 1.00 84.75 92 SER A O 1
ATOM 747 N N . ASN A 1 93 ? -2.357 5.820 13.609 1.00 87.31 93 ASN A N 1
ATOM 748 C CA . ASN A 1 93 ? -3.421 5.604 12.635 1.00 87.31 93 ASN A CA 1
ATOM 749 C C . ASN A 1 93 ? -2.870 5.835 11.223 1.00 87.31 93 ASN A C 1
ATOM 751 O O . ASN A 1 93 ? -2.073 6.750 11.015 1.00 87.31 93 ASN A O 1
ATOM 755 N N . LEU A 1 94 ? -3.328 5.032 10.261 1.00 87.56 94 LEU A N 1
ATOM 756 C CA . LEU A 1 94 ? -2.976 5.201 8.853 1.00 87.56 94 LEU A CA 1
ATOM 757 C C . LEU A 1 94 ? -3.562 6.511 8.319 1.00 87.56 94 LEU A C 1
ATOM 759 O O . LEU A 1 94 ? -4.772 6.744 8.431 1.00 87.56 94 LEU A O 1
ATOM 763 N N . VAL A 1 95 ? -2.725 7.346 7.709 1.00 90.06 95 VAL A N 1
ATOM 764 C CA . VAL A 1 95 ? -3.181 8.578 7.058 1.00 90.06 95 VAL A CA 1
ATOM 765 C C . VAL A 1 95 ? -3.692 8.250 5.652 1.00 90.06 95 VAL A C 1
ATOM 767 O O . VAL A 1 95 ? -3.115 7.431 4.943 1.00 90.06 95 VAL A O 1
ATOM 770 N N . LEU A 1 96 ? -4.761 8.918 5.199 1.00 87.31 96 LEU A N 1
ATOM 771 C CA . LEU A 1 96 ? -5.320 8.693 3.856 1.00 87.31 96 LEU A CA 1
ATOM 772 C C . LEU A 1 96 ? -4.272 8.875 2.742 1.00 87.31 96 LEU A C 1
ATOM 774 O O . LEU A 1 96 ? -4.280 8.136 1.764 1.00 87.31 96 LEU A O 1
ATOM 778 N N . GLY A 1 97 ? -3.354 9.831 2.902 1.00 88.06 97 GLY A N 1
ATOM 779 C CA . GLY A 1 97 ? -2.244 10.032 1.969 1.00 88.06 97 GLY A CA 1
ATOM 780 C C . GLY A 1 97 ? -1.327 8.811 1.864 1.00 88.06 97 GLY A C 1
ATOM 781 O O . GLY A 1 97 ? -1.006 8.404 0.757 1.00 88.06 97 GLY A O 1
ATOM 782 N N . GLU A 1 98 ? -0.985 8.180 2.989 1.00 87.44 98 GLU A N 1
ATOM 783 C CA . GLU A 1 98 ? -0.161 6.958 3.032 1.00 87.44 98 GLU A CA 1
ATOM 784 C C . GLU A 1 98 ? -0.899 5.746 2.450 1.00 87.44 98 GLU A C 1
ATOM 786 O O . GLU A 1 98 ? -0.281 4.824 1.925 1.00 87.44 98 GLU A O 1
ATOM 791 N N . TYR A 1 99 ? -2.231 5.747 2.525 1.00 87.75 99 TYR A N 1
ATOM 792 C CA . TYR A 1 99 ? -3.065 4.724 1.905 1.00 87.75 99 TYR A CA 1
ATOM 793 C C . TYR A 1 99 ? -3.124 4.854 0.375 1.00 87.75 99 TYR A C 1
ATOM 795 O O . TYR A 1 99 ? -3.054 3.847 -0.328 1.00 87.75 99 TYR A O 1
ATOM 803 N N . ILE A 1 100 ? -3.278 6.079 -0.141 1.00 86.69 100 ILE A N 1
ATOM 804 C CA . ILE A 1 100 ? -3.378 6.350 -1.587 1.00 86.69 100 ILE A CA 1
ATOM 805 C C . ILE A 1 100 ? -2.000 6.277 -2.252 1.00 86.69 100 ILE A C 1
ATOM 807 O O . ILE A 1 100 ? -1.874 5.741 -3.351 1.00 86.69 100 ILE A O 1
ATOM 811 N N . PHE A 1 101 ? -0.979 6.798 -1.574 1.00 83.88 101 PHE A N 1
ATOM 812 C CA . PHE A 1 101 ? 0.405 6.844 -2.035 1.00 83.88 101 PHE A CA 1
ATOM 813 C C . PHE A 1 101 ? 1.300 6.078 -1.057 1.00 83.88 101 PHE A C 1
ATOM 815 O O . PHE A 1 101 ? 2.099 6.686 -0.340 1.00 83.88 101 PHE A O 1
ATOM 822 N N . PRO A 1 102 ? 1.159 4.744 -0.983 1.00 81.69 102 PRO A N 1
ATOM 823 C CA . PRO A 1 102 ? 2.032 3.930 -0.156 1.00 81.69 102 PRO A CA 1
ATOM 824 C C . PRO A 1 102 ? 3.476 4.115 -0.610 1.00 81.69 102 PRO A C 1
ATOM 826 O O . PRO A 1 102 ? 3.831 3.742 -1.730 1.00 81.69 102 PRO A O 1
ATOM 829 N N . TYR A 1 103 ? 4.286 4.712 0.262 1.00 75.06 103 TYR A N 1
ATOM 830 C CA . TYR A 1 103 ? 5.687 4.984 -0.017 1.00 75.06 103 TYR A CA 1
ATOM 831 C C . TYR A 1 103 ? 6.444 3.654 -0.085 1.00 75.06 103 TYR A C 1
ATOM 833 O O . TYR A 1 103 ? 6.453 2.926 0.914 1.00 75.06 103 TYR A O 1
ATOM 841 N N . PRO A 1 104 ? 7.028 3.293 -1.236 1.00 75.00 104 PRO A N 1
ATOM 842 C CA . PRO A 1 104 ? 7.775 2.060 -1.326 1.00 75.00 104 PRO A CA 1
ATOM 843 C C . PRO A 1 104 ? 9.120 2.170 -0.605 1.00 75.00 104 PRO A C 1
ATOM 845 O O . PRO A 1 104 ? 9.717 3.245 -0.525 1.00 75.00 104 PRO A O 1
ATOM 848 N N . GLU A 1 105 ? 9.611 1.044 -0.098 1.00 79.25 105 GLU A N 1
ATOM 849 C CA . GLU A 1 105 ? 10.967 0.900 0.428 1.00 79.25 105 GLU A CA 1
ATOM 850 C C . GLU A 1 105 ? 12.000 1.245 -0.656 1.00 79.25 105 GLU A C 1
ATOM 852 O O . GLU A 1 105 ? 13.021 1.869 -0.360 1.00 79.25 105 GLU A O 1
ATOM 857 N N . ASN A 1 106 ? 11.723 0.889 -1.918 1.00 79.81 106 ASN A N 1
ATOM 858 C CA . ASN A 1 106 ? 12.557 1.238 -3.064 1.00 79.81 106 ASN A CA 1
ATOM 859 C C . ASN A 1 106 ? 11.948 2.391 -3.889 1.00 79.81 106 ASN A C 1
ATOM 861 O O . ASN A 1 106 ? 10.871 2.263 -4.469 1.00 79.81 106 ASN A O 1
ATOM 865 N N . ALA A 1 107 ? 12.677 3.504 -4.019 1.00 79.62 107 ALA A N 1
ATOM 866 C CA . ALA A 1 107 ? 12.236 4.671 -4.788 1.00 79.62 107 ALA A CA 1
ATOM 867 C C . ALA A 1 107 ? 11.949 4.361 -6.273 1.00 79.62 107 ALA A C 1
ATOM 869 O O . ALA A 1 107 ? 10.980 4.882 -6.834 1.00 79.62 107 ALA A O 1
ATOM 870 N N . ASP A 1 108 ? 12.725 3.469 -6.895 1.00 80.56 108 ASP A N 1
ATOM 871 C CA . ASP A 1 108 ? 12.538 3.072 -8.297 1.00 80.56 108 ASP A CA 1
ATOM 872 C C . ASP A 1 108 ? 11.234 2.287 -8.485 1.00 80.56 108 ASP A C 1
ATOM 874 O O . ASP A 1 108 ? 10.569 2.389 -9.520 1.00 80.56 108 ASP A O 1
ATOM 878 N N . PHE A 1 109 ? 10.819 1.541 -7.457 1.00 86.31 109 PHE A N 1
ATOM 879 C CA . PHE A 1 109 ? 9.592 0.753 -7.494 1.00 86.31 109 PHE A CA 1
ATOM 880 C C . PHE A 1 109 ? 8.358 1.639 -7.694 1.00 86.31 109 PHE A C 1
ATOM 882 O O . PHE A 1 109 ? 7.473 1.291 -8.481 1.00 86.31 109 PHE A O 1
ATOM 889 N N . TYR A 1 110 ? 8.320 2.815 -7.054 1.00 83.19 110 TYR A N 1
ATOM 890 C CA . TYR A 1 110 ? 7.223 3.773 -7.230 1.00 83.19 110 TYR A CA 1
ATOM 891 C C . TYR A 1 110 ? 7.077 4.208 -8.690 1.00 83.19 110 TYR A C 1
ATOM 893 O O . TYR A 1 110 ? 5.970 4.225 -9.241 1.00 83.19 110 TYR A O 1
ATOM 901 N N . ALA A 1 111 ? 8.206 4.532 -9.328 1.00 83.25 111 ALA A N 1
ATOM 902 C CA . ALA A 1 111 ? 8.234 4.948 -10.723 1.00 83.25 111 ALA A CA 1
ATOM 903 C C . ALA A 1 111 ? 7.680 3.839 -11.628 1.00 83.25 111 ALA A C 1
ATOM 905 O O . ALA A 1 111 ? 6.870 4.107 -12.520 1.00 83.25 111 ALA A O 1
ATOM 906 N N . TYR A 1 112 ? 8.039 2.582 -11.359 1.00 85.94 112 TYR A N 1
ATOM 907 C CA . TYR A 1 112 ? 7.558 1.453 -12.149 1.00 85.94 112 TYR A CA 1
ATOM 908 C C . TYR A 1 112 ? 6.065 1.157 -11.945 1.00 85.94 112 TYR A C 1
ATOM 910 O O . TYR A 1 112 ? 5.357 0.898 -12.923 1.00 85.94 112 TYR A O 1
ATOM 918 N N . VAL A 1 113 ? 5.552 1.227 -10.713 1.00 83.75 113 VAL A N 1
ATOM 919 C CA . VAL A 1 113 ? 4.116 1.020 -10.442 1.00 83.75 113 VAL A CA 1
ATOM 920 C C . VAL A 1 113 ? 3.261 2.131 -11.041 1.00 83.75 113 VAL A C 1
ATOM 922 O O . VAL A 1 113 ? 2.204 1.845 -11.604 1.00 83.75 113 VAL A O 1
ATOM 925 N N . THR A 1 114 ? 3.728 3.378 -11.001 1.00 83.38 114 THR A N 1
ATOM 926 C CA . THR A 1 114 ? 2.996 4.510 -11.590 1.00 83.38 114 THR A CA 1
ATOM 927 C C . THR A 1 114 ? 2.755 4.294 -13.088 1.00 83.38 114 THR A C 1
ATOM 929 O O . THR A 1 114 ? 1.647 4.508 -13.577 1.00 83.38 114 THR A O 1
ATOM 932 N N . VAL A 1 115 ? 3.753 3.775 -13.814 1.00 83.88 115 VAL A N 1
ATOM 933 C CA . VAL A 1 115 ? 3.617 3.435 -15.243 1.00 83.88 115 VAL A CA 1
ATOM 934 C C . VAL A 1 115 ? 2.569 2.339 -15.481 1.00 83.88 115 VAL A C 1
ATOM 936 O O . VAL A 1 115 ? 1.892 2.360 -16.508 1.00 83.88 115 VAL A O 1
ATOM 939 N N . LEU A 1 116 ? 2.406 1.382 -14.559 1.00 81.94 116 LEU A N 1
ATOM 940 C CA . LEU A 1 116 ? 1.359 0.357 -14.662 1.00 81.94 116 LEU A CA 1
ATOM 941 C C . LEU A 1 116 ? -0.047 0.923 -14.447 1.00 81.94 116 LEU A C 1
ATOM 943 O O . LEU A 1 116 ? -0.975 0.453 -15.096 1.00 81.94 116 LEU A O 1
ATOM 947 N N . GLN A 1 117 ? -0.206 1.896 -13.550 1.00 78.25 117 GLN A N 1
ATOM 948 C CA . GLN A 1 117 ? -1.507 2.491 -13.217 1.00 78.25 117 GLN A CA 1
ATOM 949 C C . GLN A 1 117 ? -2.025 3.467 -14.286 1.00 78.25 117 GLN A C 1
ATOM 951 O O . GLN A 1 117 ? -3.211 3.780 -14.297 1.00 78.25 117 GLN A O 1
ATOM 956 N N . GLN A 1 118 ? -1.152 3.953 -15.172 1.00 76.94 118 GLN A N 1
ATOM 957 C CA . GLN A 1 118 ? -1.500 4.874 -16.262 1.00 76.94 118 GLN A CA 1
ATOM 958 C C . GLN A 1 118 ? -1.935 4.178 -17.566 1.00 76.94 118 GLN A C 1
ATOM 960 O O . GLN A 1 118 ? -2.202 4.863 -18.553 1.00 76.94 118 GLN A O 1
ATOM 965 N N . ARG A 1 119 ? -1.967 2.842 -17.596 1.00 56.72 119 ARG A N 1
ATOM 966 C CA . ARG A 1 119 ? -2.397 2.038 -18.751 1.00 56.72 119 ARG A CA 1
ATOM 967 C C . ARG A 1 119 ? -3.841 1.588 -18.604 1.00 56.72 119 ARG A C 1
ATOM 969 O O . ARG A 1 119 ? -4.520 1.548 -19.650 1.00 56.72 119 ARG A O 1
#